Protein AF-A0A7W1HGG9-F1 (afdb_monomer_lite)

Radius of gyration: 18.52 Å; chains: 1; bounding box: 47×34×42 Å

Foldseek 3Di:
DVVLLVVLVVCVVVVVDPPVVSVVCVPDPDNVDDDDPVDDDDPPNPVVVVVVVVVVPPPPADPVQWDDDPQWIKGAAPDADPVRDGIDIDHPDDD

pLDDT: mean 85.1, std 10.65, range [44.28, 96.25]

Secondary structure (DSSP, 8-state):
-HHHHHHHHHHHTTTSS-HHHHHHHHH-SS-SS----S----TT-HHHHHHHHHHHTS-SS-GGGEEEETTEEEEE-SS--TT---EEEE-----

Structure (mmCIF, N/CA/C/O backbone):
data_AF-A0A7W1HGG9-F1
#
_entry.id   AF-A0A7W1HGG9-F1
#
loop_
_atom_site.group_PDB
_atom_site.id
_atom_site.type_symbol
_atom_site.label_atom_id
_atom_site.label_alt_id
_atom_site.label_comp_id
_atom_site.label_asym_id
_atom_site.label_entity_id
_atom_site.label_seq_id
_atom_site.pdbx_PDB_ins_code
_atom_site.Cartn_x
_atom_site.Cartn_y
_atom_site.Cartn_z
_atom_site.occupancy
_atom_site.B_iso_or_equiv
_atom_site.auth_seq_id
_atom_site.auth_comp_id
_atom_site.auth_asym_id
_atom_site.auth_atom_id
_atom_site.pdbx_PDB_model_num
ATOM 1 N N . MET A 1 1 ? 20.517 -0.374 -0.347 1.00 51.34 1 MET A N 1
ATOM 2 C CA . MET A 1 1 ? 20.646 1.097 -0.168 1.00 51.34 1 MET A CA 1
ATOM 3 C C . MET A 1 1 ? 20.755 1.935 -1.465 1.00 51.34 1 MET A C 1
ATOM 5 O O . MET A 1 1 ? 20.676 3.152 -1.374 1.00 51.34 1 MET A O 1
ATOM 9 N N . LYS A 1 2 ? 20.891 1.357 -2.680 1.00 59.16 2 LYS A N 1
ATOM 10 C CA . LYS A 1 2 ? 20.918 2.133 -3.953 1.00 59.16 2 LYS A CA 1
ATOM 11 C C . LYS A 1 2 ? 19.528 2.455 -4.543 1.00 59.16 2 LYS A C 1
ATOM 13 O O . LYS A 1 2 ? 19.402 3.397 -5.320 1.00 59.16 2 LYS A O 1
ATOM 18 N N . SER A 1 3 ? 18.488 1.709 -4.166 1.00 69.81 3 SER A N 1
ATOM 19 C CA . SER A 1 3 ? 17.138 1.835 -4.741 1.00 69.81 3 SER A CA 1
ATOM 20 C C . SER A 1 3 ? 16.389 3.089 -4.258 1.00 69.81 3 SER A C 1
ATOM 22 O O . SER A 1 3 ? 15.844 3.812 -5.085 1.00 69.81 3 SER A O 1
ATOM 24 N N . LYS A 1 4 ? 16.460 3.423 -2.956 1.00 75.62 4 LYS A N 1
ATOM 25 C CA . LYS A 1 4 ? 15.813 4.608 -2.341 1.00 75.62 4 LYS A CA 1
ATOM 26 C C . LYS A 1 4 ? 16.190 5.916 -3.047 1.00 75.62 4 LYS A C 1
ATOM 28 O O . LYS A 1 4 ? 15.318 6.640 -3.511 1.00 75.62 4 LYS A O 1
ATOM 33 N N . LYS A 1 5 ? 17.496 6.182 -3.197 1.00 80.56 5 LYS A N 1
ATOM 34 C CA . LYS A 1 5 ? 18.011 7.393 -3.866 1.00 80.56 5 LYS A CA 1
ATOM 35 C C . LYS A 1 5 ? 17.506 7.526 -5.305 1.00 80.56 5 LYS A C 1
ATOM 37 O O . LYS A 1 5 ? 17.173 8.621 -5.740 1.00 80.56 5 LYS A O 1
ATOM 42 N N . ARG A 1 6 ? 17.433 6.413 -6.044 1.00 83.38 6 ARG A N 1
ATOM 43 C CA . ARG A 1 6 ? 16.947 6.409 -7.432 1.00 83.38 6 ARG A CA 1
ATOM 44 C C . ARG A 1 6 ? 15.454 6.709 -7.521 1.00 83.38 6 ARG A C 1
ATOM 46 O O . ARG A 1 6 ? 15.060 7.443 -8.418 1.00 83.38 6 ARG A O 1
ATOM 53 N N . VAL A 1 7 ? 14.656 6.163 -6.606 1.00 82.81 7 VAL A N 1
ATOM 54 C CA . VAL A 1 7 ? 13.209 6.411 -6.556 1.00 82.81 7 VAL A CA 1
ATOM 55 C C . VAL A 1 7 ? 12.905 7.854 -6.175 1.00 82.81 7 VAL A C 1
ATOM 57 O O . VAL A 1 7 ? 12.166 8.512 -6.894 1.00 82.81 7 VAL A O 1
ATOM 60 N N . LEU A 1 8 ? 13.541 8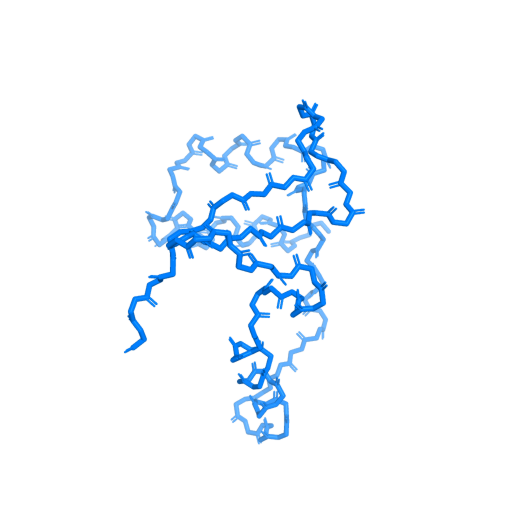.388 -5.130 1.00 85.62 8 LEU A N 1
ATOM 61 C CA . LEU A 1 8 ? 13.324 9.783 -4.732 1.00 85.62 8 LEU A CA 1
ATOM 62 C C . LEU A 1 8 ? 13.774 10.766 -5.821 1.00 85.62 8 LEU A C 1
ATOM 64 O O . LEU A 1 8 ? 13.044 11.694 -6.147 1.00 85.62 8 LEU A O 1
ATOM 68 N N . LYS A 1 9 ? 14.905 10.501 -6.492 1.00 85.38 9 LYS A N 1
ATOM 69 C CA . LYS A 1 9 ? 15.326 11.291 -7.660 1.00 85.38 9 LYS A CA 1
ATOM 70 C C . LYS A 1 9 ? 14.326 11.208 -8.819 1.00 85.38 9 LYS A C 1
ATOM 72 O O . LYS A 1 9 ? 14.156 12.180 -9.547 1.00 85.38 9 LYS A O 1
ATOM 77 N N . TYR A 1 10 ? 13.694 10.052 -9.025 1.00 87.44 10 TYR A N 1
ATOM 78 C CA . TYR A 1 10 ? 12.638 9.909 -10.026 1.00 87.44 10 TYR A CA 1
ATOM 79 C C . TYR A 1 10 ? 11.397 10.727 -9.655 1.00 87.44 10 TYR A C 1
ATOM 81 O O . TYR A 1 10 ? 10.831 11.365 -10.534 1.00 87.44 10 TYR A O 1
ATOM 89 N N . PHE A 1 11 ? 11.011 10.760 -8.379 1.00 87.94 11 PHE A N 1
ATOM 90 C CA . PHE A 1 11 ? 9.885 11.576 -7.922 1.00 87.94 11 PHE A CA 1
ATOM 91 C C . PHE A 1 11 ? 10.149 13.077 -8.058 1.00 87.94 11 PHE A C 1
ATOM 93 O O . PHE A 1 11 ? 9.271 13.785 -8.538 1.00 87.94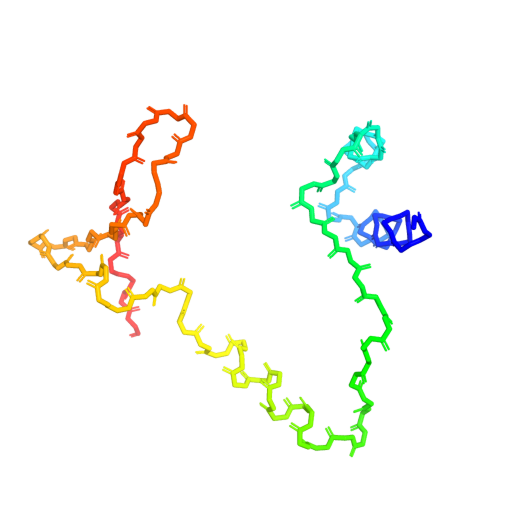 11 PHE A O 1
ATOM 100 N N . GLY A 1 12 ? 11.365 13.540 -7.749 1.00 87.69 12 GLY A N 1
ATOM 101 C CA . GLY A 1 12 ? 11.760 14.933 -7.990 1.00 87.69 12 GLY A CA 1
ATOM 102 C C . GLY A 1 12 ? 11.714 15.302 -9.471 1.00 87.69 12 GLY A C 1
ATOM 103 O O . GLY A 1 12 ? 11.159 16.322 -9.838 1.00 87.69 12 GLY A O 1
ATOM 104 N N . LYS A 1 13 ? 12.171 14.410 -10.363 1.00 89.81 13 LYS A N 1
ATOM 105 C CA . LYS A 1 13 ? 12.031 14.603 -11.822 1.00 89.81 13 LYS A CA 1
ATOM 106 C C . LYS A 1 13 ? 10.582 14.659 -12.325 1.00 89.81 13 LYS A C 1
ATOM 108 O O . LYS A 1 13 ? 10.372 14.980 -13.492 1.00 89.81 13 LYS A O 1
ATOM 113 N N . ARG A 1 14 ? 9.614 14.225 -11.519 1.00 92.25 14 ARG A N 1
ATOM 114 C CA . ARG A 1 14 ? 8.182 14.224 -11.843 1.00 92.25 14 ARG A CA 1
ATOM 115 C C . ARG A 1 14 ? 7.425 15.339 -11.119 1.00 92.25 14 ARG A C 1
ATOM 117 O O . ARG A 1 14 ? 6.204 15.354 -11.217 1.00 92.25 14 ARG A O 1
ATOM 124 N N . ASP A 1 15 ? 8.132 16.202 -10.386 1.00 87.62 15 ASP A N 1
ATOM 125 C CA . ASP A 1 15 ? 7.569 17.264 -9.546 1.00 87.62 15 ASP A CA 1
ATOM 126 C C . ASP A 1 15 ? 6.535 16.747 -8.527 1.00 87.62 15 ASP A C 1
ATOM 128 O O . ASP A 1 15 ? 5.602 17.443 -8.140 1.00 87.62 15 ASP A O 1
ATOM 132 N N . TRP A 1 16 ? 6.682 15.491 -8.086 1.00 87.69 16 TRP A N 1
ATOM 133 C CA . TRP A 1 16 ? 5.814 14.896 -7.059 1.00 87.69 16 TRP A CA 1
ATOM 134 C C . TRP A 1 16 ? 6.243 15.268 -5.638 1.00 87.69 16 TRP A C 1
ATOM 136 O O . TRP 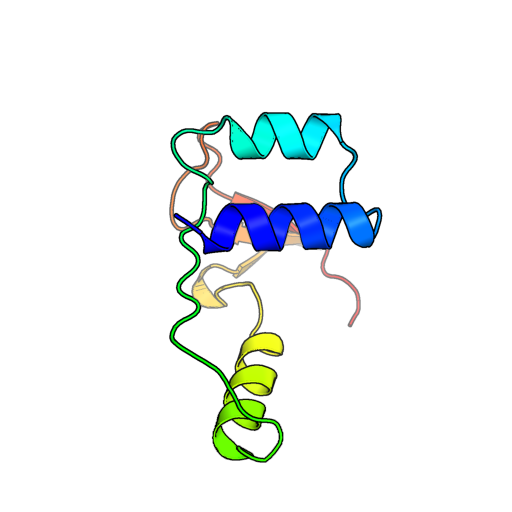A 1 16 ? 5.429 15.226 -4.721 1.00 87.69 16 TRP A O 1
ATOM 146 N N . PHE A 1 17 ? 7.521 15.607 -5.463 1.00 86.38 17 PHE A N 1
ATOM 147 C CA . PHE A 1 17 ? 8.098 16.121 -4.226 1.00 86.38 17 PHE A CA 1
ATOM 148 C C . PHE A 1 17 ? 9.080 17.237 -4.570 1.00 86.38 17 PHE A C 1
ATOM 150 O O . PHE A 1 17 ? 9.798 17.129 -5.568 1.00 86.38 17 PHE A O 1
ATOM 157 N N . ASP A 1 18 ? 9.124 18.269 -3.733 1.00 89.25 18 ASP A N 1
ATOM 158 C CA . ASP A 1 18 ? 10.139 19.313 -3.810 1.00 89.25 18 ASP A CA 1
ATOM 159 C C . ASP A 1 18 ? 11.505 18.812 -3.307 1.00 89.25 18 ASP A C 1
ATOM 161 O O . ASP A 1 18 ? 11.655 17.718 -2.745 1.00 89.25 18 ASP A O 1
ATOM 165 N N . GLU A 1 19 ? 12.538 19.609 -3.573 1.00 86.25 19 GLU A N 1
ATOM 166 C CA . GLU A 1 19 ? 13.922 19.249 -3.265 1.00 86.25 19 GLU A CA 1
ATOM 167 C C . GLU A 1 19 ? 14.144 19.105 -1.749 1.00 86.25 19 GLU A C 1
ATOM 169 O O . GLU A 1 19 ? 14.801 18.160 -1.305 1.00 86.25 19 GLU A O 1
ATOM 174 N N . GLU A 1 20 ? 13.486 19.947 -0.949 1.00 89.62 20 GLU A N 1
ATOM 175 C CA . GLU A 1 20 ? 13.541 19.910 0.514 1.00 89.62 20 GLU A CA 1
ATOM 176 C C . GLU A 1 20 ? 12.911 18.625 1.088 1.00 89.62 20 GLU A C 1
ATOM 178 O O . GLU A 1 20 ? 13.507 17.953 1.941 1.00 89.62 20 GLU A O 1
ATOM 183 N N . ALA A 1 21 ? 11.743 18.202 0.590 1.00 86.56 21 ALA A N 1
ATOM 184 C CA . ALA A 1 21 ? 11.120 16.942 0.989 1.00 86.56 21 ALA A CA 1
ATOM 185 C C . ALA A 1 21 ? 11.985 15.739 0.602 1.00 86.56 21 ALA A C 1
ATOM 187 O O . ALA A 1 21 ? 12.089 14.782 1.377 1.00 86.56 21 ALA A O 1
ATOM 188 N N . ILE A 1 22 ? 12.641 15.776 -0.561 1.00 87.12 22 ILE A N 1
ATOM 189 C CA . ILE A 1 22 ? 13.551 14.711 -0.997 1.00 87.12 22 ILE A CA 1
ATOM 190 C C . ILE A 1 22 ? 14.765 14.609 -0.072 1.00 87.12 22 ILE A C 1
ATOM 192 O O . ILE A 1 22 ? 15.099 13.498 0.355 1.00 87.12 22 ILE A O 1
ATOM 196 N N . GLU A 1 23 ? 15.411 15.723 0.269 1.00 87.75 23 GLU A N 1
ATOM 197 C CA . GLU A 1 23 ? 16.551 15.743 1.193 1.00 87.75 23 GLU A CA 1
ATOM 198 C C . GLU A 1 23 ? 16.167 15.219 2.576 1.00 87.75 23 GLU A C 1
ATOM 200 O O . GLU A 1 23 ? 16.832 14.330 3.122 1.00 87.75 23 GLU A O 1
ATOM 205 N N . LYS A 1 24 ? 15.028 15.671 3.102 1.00 87.25 24 LYS A N 1
ATOM 206 C CA . LYS A 1 24 ? 14.487 15.201 4.379 1.00 87.25 24 LYS A CA 1
ATOM 207 C C . LYS A 1 24 ? 14.197 13.699 4.360 1.00 87.25 24 LYS A C 1
ATOM 209 O O . LYS A 1 24 ? 14.591 12.975 5.274 1.00 87.25 24 LYS A O 1
ATOM 214 N N . MET A 1 25 ? 13.576 13.190 3.295 1.00 83.88 25 MET A N 1
ATOM 215 C CA . MET A 1 25 ? 13.321 11.755 3.131 1.00 83.88 25 MET A CA 1
ATOM 216 C C . MET A 1 25 ? 14.610 10.942 2.996 1.00 83.88 25 MET A C 1
ATOM 218 O O . MET A 1 25 ? 14.666 9.792 3.445 1.00 83.88 25 MET A O 1
ATOM 222 N N . LEU A 1 26 ? 15.655 11.499 2.379 1.00 83.94 26 LEU A N 1
ATOM 223 C CA . LEU A 1 26 ? 16.969 10.868 2.281 1.00 83.94 26 LEU A CA 1
ATOM 224 C C . LEU A 1 26 ? 17.653 10.753 3.642 1.00 83.94 26 LEU A C 1
ATOM 226 O O . LEU A 1 26 ? 18.241 9.698 3.893 1.00 83.94 26 LEU A O 1
ATOM 230 N N . ALA A 1 27 ? 17.503 11.764 4.500 1.00 85.81 27 ALA A N 1
ATOM 231 C CA . ALA A 1 27 ? 18.046 11.805 5.856 1.00 85.81 27 ALA A CA 1
ATOM 232 C C . ALA A 1 27 ? 17.378 10.815 6.828 1.00 85.81 27 ALA A C 1
ATOM 234 O O . ALA A 1 27 ? 17.978 10.470 7.842 1.00 85.81 27 ALA A O 1
ATOM 235 N N . TYR A 1 28 ? 16.175 10.309 6.525 1.00 82.12 28 TYR A N 1
ATOM 236 C CA . TYR A 1 28 ? 15.544 9.281 7.356 1.00 82.12 28 TYR A CA 1
ATOM 237 C C . TYR A 1 28 ? 16.384 8.003 7.408 1.00 82.12 28 TYR A C 1
ATOM 239 O O . TYR A 1 28 ? 16.562 7.326 6.385 1.00 82.12 28 TYR A O 1
ATOM 247 N N . GLU A 1 29 ? 16.815 7.660 8.622 1.00 71.69 29 GLU A N 1
ATOM 248 C CA . GLU A 1 29 ? 17.534 6.428 8.953 1.00 71.69 29 GLU A CA 1
ATOM 249 C C . GLU A 1 29 ? 16.737 5.191 8.506 1.00 71.69 29 GLU A C 1
ATOM 251 O O . GLU A 1 29 ? 17.280 4.286 7.876 1.00 71.69 29 GLU A O 1
ATOM 256 N N . ASN A 1 30 ? 15.411 5.234 8.684 1.00 68.50 30 ASN A N 1
ATOM 257 C CA . ASN A 1 30 ? 14.464 4.260 8.149 1.00 68.50 30 ASN A CA 1
ATOM 258 C C . ASN A 1 30 ? 13.477 4.961 7.208 1.00 68.50 30 ASN A C 1
ATOM 260 O O . ASN A 1 30 ? 12.675 5.782 7.639 1.00 68.50 30 ASN A O 1
ATOM 264 N N . SER A 1 31 ? 13.484 4.625 5.914 1.00 64.38 31 SER A N 1
ATOM 265 C CA . SER A 1 31 ? 12.624 5.260 4.895 1.00 64.38 31 SER A CA 1
ATOM 266 C C . SER A 1 31 ? 11.125 4.969 5.021 1.00 64.38 31 SER A C 1
ATOM 268 O O . SER A 1 31 ? 10.370 5.341 4.132 1.00 64.38 31 SER A O 1
ATOM 270 N N . GLY A 1 32 ? 10.684 4.256 6.060 1.00 64.62 32 GLY A N 1
ATOM 271 C CA . GLY A 1 32 ? 9.300 3.791 6.207 1.00 64.62 32 GLY A CA 1
ATOM 272 C C . GLY A 1 32 ? 8.897 2.672 5.234 1.00 64.62 32 GLY A C 1
ATOM 273 O O . GLY A 1 32 ? 7.860 2.048 5.421 1.00 64.62 32 GLY A O 1
ATOM 274 N N . PHE A 1 33 ? 9.722 2.368 4.229 1.00 63.72 33 PHE A N 1
ATOM 275 C CA . PHE A 1 33 ? 9.545 1.240 3.319 1.00 63.72 33 PHE A CA 1
ATOM 276 C C . PHE A 1 33 ? 10.897 0.671 2.882 1.00 63.72 33 PHE A C 1
ATOM 278 O O . PHE A 1 33 ? 11.868 1.410 2.691 1.00 63.72 33 PHE A O 1
ATOM 285 N N . SER A 1 34 ? 10.946 -0.648 2.693 1.00 65.25 34 SER A N 1
ATOM 286 C CA . SER A 1 34 ? 12.056 -1.338 2.034 1.00 65.25 34 SER A CA 1
ATOM 287 C C . SER A 1 34 ? 11.672 -1.596 0.586 1.00 65.25 34 SER A C 1
ATOM 289 O O . SER A 1 34 ? 10.636 -2.196 0.319 1.00 65.25 34 SER A O 1
ATOM 291 N N . LEU A 1 35 ? 12.495 -1.127 -0.352 1.00 67.25 35 LEU A N 1
ATOM 292 C CA . LEU A 1 35 ? 12.285 -1.374 -1.774 1.00 67.25 35 LEU A CA 1
ATOM 293 C C . LEU A 1 35 ? 13.236 -2.466 -2.255 1.00 67.25 35 LEU A C 1
ATOM 295 O O . LEU A 1 35 ? 14.413 -2.191 -2.524 1.00 67.25 35 LEU A O 1
ATOM 299 N N . ASP A 1 36 ? 12.709 -3.679 -2.387 1.00 71.06 36 ASP A N 1
ATOM 300 C CA . ASP A 1 36 ? 13.361 -4.731 -3.151 1.00 71.06 36 ASP A CA 1
ATOM 301 C C . ASP A 1 36 ? 13.011 -4.575 -4.635 1.00 71.06 36 ASP A C 1
ATOM 303 O O . ASP A 1 36 ? 11.854 -4.653 -5.036 1.00 71.06 36 ASP A O 1
ATOM 307 N N . ALA A 1 37 ? 14.032 -4.301 -5.443 1.00 69.81 37 ALA A N 1
ATOM 308 C CA . ALA A 1 37 ? 13.902 -4.139 -6.889 1.00 69.81 37 ALA A CA 1
ATOM 309 C C . ALA A 1 37 ? 14.388 -5.383 -7.654 1.00 69.81 37 ALA A C 1
ATOM 311 O O . ALA A 1 37 ? 14.598 -5.302 -8.865 1.00 69.81 37 ALA A O 1
ATOM 312 N N . SER A 1 38 ? 14.624 -6.500 -6.952 1.00 75.19 38 SER A N 1
ATOM 313 C CA . SER A 1 38 ? 15.005 -7.779 -7.557 1.00 75.19 38 SER A CA 1
ATOM 314 C C . SER A 1 38 ? 13.853 -8.414 -8.344 1.00 75.19 38 SER A C 1
ATOM 316 O O . SER A 1 38 ? 14.083 -9.077 -9.353 1.00 75.19 38 SER A O 1
ATOM 318 N N . VAL A 1 39 ? 12.611 -8.144 -7.9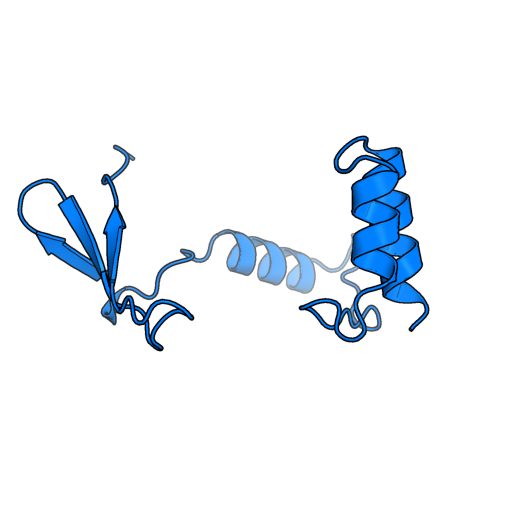36 1.00 77.88 39 VAL A N 1
ATOM 319 C CA . VAL A 1 39 ? 11.402 -8.611 -8.615 1.00 77.88 39 VAL A CA 1
ATOM 320 C C . VAL A 1 39 ? 11.017 -7.620 -9.711 1.00 77.88 39 VAL A C 1
ATOM 322 O O . VAL A 1 39 ? 10.730 -6.451 -9.450 1.00 77.88 39 VAL A O 1
ATOM 325 N N . ARG A 1 40 ? 10.986 -8.094 -10.957 1.00 84.75 40 ARG A N 1
ATOM 326 C CA . ARG A 1 40 ? 10.536 -7.334 -12.126 1.00 84.75 40 ARG A CA 1
ATOM 327 C C . ARG A 1 40 ? 9.500 -8.145 -12.890 1.00 84.75 40 ARG A C 1
ATOM 329 O O . ARG A 1 40 ? 9.709 -9.325 -13.136 1.00 84.75 40 ARG A O 1
ATOM 336 N N . ILE A 1 41 ? 8.427 -7.480 -13.305 1.00 89.19 41 ILE A N 1
ATOM 337 C CA . ILE A 1 41 ? 7.453 -8.026 -14.252 1.00 89.19 41 ILE A CA 1
ATOM 338 C C . ILE A 1 41 ? 7.820 -7.480 -15.630 1.00 89.19 41 ILE A C 1
ATOM 340 O O . ILE A 1 41 ? 7.930 -6.265 -15.814 1.00 89.19 41 ILE A O 1
ATOM 344 N N . HIS A 1 42 ? 8.082 -8.374 -16.577 1.00 92.31 42 HIS A N 1
ATOM 345 C CA . HIS A 1 42 ? 8.395 -7.996 -17.952 1.00 92.31 42 HIS A CA 1
ATOM 346 C C . HIS A 1 42 ? 7.119 -7.662 -18.731 1.00 92.31 42 HIS A C 1
ATOM 348 O O . HIS A 1 42 ? 6.041 -8.149 -18.410 1.00 92.31 42 HIS A O 1
ATOM 354 N N . SER A 1 43 ? 7.225 -6.855 -19.791 1.00 90.94 43 SER A N 1
ATOM 355 C CA . SER A 1 43 ? 6.055 -6.460 -20.594 1.00 90.94 43 SER A CA 1
ATOM 356 C C . SER A 1 43 ? 5.378 -7.632 -21.314 1.00 90.94 43 SER A C 1
ATOM 358 O O . SER A 1 43 ? 4.194 -7.554 -21.631 1.00 90.94 43 SER A O 1
ATOM 360 N N . TRP A 1 44 ? 6.115 -8.714 -21.566 1.00 94.19 44 TRP A N 1
ATOM 361 C CA . TRP A 1 44 ? 5.605 -9.944 -22.175 1.00 94.19 44 TRP A CA 1
ATOM 362 C C . TRP A 1 44 ? 5.131 -10.990 -21.155 1.00 94.19 44 TRP A C 1
ATOM 364 O O . TRP A 1 44 ? 4.546 -11.994 -21.549 1.00 94.19 44 TRP A O 1
ATOM 374 N N . ASP A 1 45 ? 5.363 -10.774 -19.858 1.00 95.81 45 ASP A N 1
ATOM 375 C CA . ASP A 1 45 ? 4.927 -11.678 -18.791 1.00 95.81 45 ASP A CA 1
ATOM 376 C C . ASP A 1 45 ? 3.446 -11.426 -18.468 1.00 95.81 45 ASP A C 1
ATOM 378 O O . ASP A 1 45 ? 3.094 -10.586 -17.636 1.00 95.81 45 ASP A O 1
ATOM 382 N N . ARG A 1 46 ? 2.562 -12.120 -19.194 1.00 96.12 46 ARG A N 1
ATOM 383 C CA . ARG A 1 46 ? 1.108 -11.947 -19.073 1.00 96.12 46 ARG A CA 1
ATOM 384 C C . ARG A 1 46 ? 0.590 -12.335 -17.692 1.00 96.12 46 ARG A C 1
ATOM 386 O O . ARG A 1 46 ? -0.228 -11.595 -17.149 1.00 96.12 46 ARG A O 1
ATOM 393 N N . ASP A 1 47 ? 1.113 -13.409 -17.112 1.00 96.25 47 ASP A N 1
ATOM 394 C CA . ASP A 1 47 ? 0.699 -13.897 -15.795 1.00 96.25 47 ASP A CA 1
ATOM 395 C C . ASP A 1 47 ? 1.134 -12.926 -14.689 1.00 96.25 47 ASP A C 1
ATOM 397 O O . ASP A 1 47 ? 0.359 -12.584 -13.788 1.00 96.25 47 ASP A O 1
ATOM 401 N N . GLY A 1 48 ? 2.361 -12.403 -14.781 1.00 94.75 48 GLY A N 1
ATOM 402 C CA . GLY A 1 48 ? 2.867 -11.378 -13.874 1.00 94.75 48 GLY A CA 1
ATOM 403 C C . GLY A 1 48 ? 2.050 -10.087 -13.936 1.00 94.75 48 GLY A C 1
ATOM 404 O O . GLY A 1 48 ? 1.682 -9.540 -12.891 1.00 94.75 48 GLY A O 1
ATOM 405 N N . LEU A 1 49 ? 1.723 -9.614 -15.143 1.00 95.56 49 LEU A N 1
ATOM 406 C CA . LEU A 1 49 ? 0.891 -8.424 -15.348 1.00 95.56 49 LEU A CA 1
ATOM 407 C C . LEU A 1 49 ? -0.538 -8.621 -14.836 1.00 95.56 49 LEU A C 1
ATOM 409 O O . LEU A 1 49 ? -1.075 -7.729 -14.180 1.00 95.56 49 LEU A O 1
ATOM 413 N N . GLU A 1 50 ? -1.147 -9.781 -15.080 1.00 95.81 50 GLU A N 1
ATOM 414 C CA . GLU A 1 50 ? -2.470 -10.104 -14.548 1.00 95.81 50 GLU A CA 1
ATOM 415 C C . GLU A 1 50 ? -2.466 -10.069 -13.019 1.00 95.81 50 GLU A C 1
ATOM 417 O O . GLU A 1 50 ? -3.323 -9.426 -12.406 1.00 95.81 50 GLU A O 1
ATOM 422 N N . ARG A 1 51 ? -1.468 -10.696 -12.387 1.00 94.75 51 ARG A N 1
ATOM 423 C CA . ARG A 1 51 ? -1.318 -10.669 -10.929 1.00 94.75 51 ARG A CA 1
ATOM 424 C C . ARG A 1 51 ? -1.188 -9.242 -10.400 1.00 94.75 51 ARG A C 1
ATOM 426 O O . ARG A 1 51 ? -1.790 -8.926 -9.374 1.00 94.75 51 ARG A O 1
ATOM 433 N N . LEU A 1 52 ? -0.442 -8.381 -11.093 1.00 91.75 52 LEU A N 1
ATOM 434 C CA . LEU A 1 52 ? -0.300 -6.971 -10.729 1.00 91.75 52 LEU A CA 1
ATOM 435 C C . LEU A 1 52 ? -1.635 -6.222 -10.825 1.00 91.75 52 LEU A C 1
ATOM 437 O O . LEU A 1 52 ? -2.002 -5.520 -9.888 1.00 91.75 52 LEU A O 1
ATOM 441 N N . ILE A 1 53 ? -2.386 -6.398 -11.913 1.00 92.69 53 ILE A N 1
ATOM 442 C CA . ILE A 1 53 ? -3.690 -5.744 -12.094 1.00 92.69 53 ILE A CA 1
ATOM 443 C C . ILE A 1 53 ? -4.683 -6.217 -11.028 1.00 92.69 53 ILE A C 1
ATOM 445 O O . ILE A 1 53 ? -5.346 -5.391 -10.404 1.00 92.69 53 ILE A O 1
ATOM 449 N N . ARG A 1 54 ? -4.747 -7.527 -10.754 1.00 92.19 54 ARG A N 1
ATOM 450 C CA . ARG A 1 54 ? -5.584 -8.085 -9.678 1.00 92.19 54 ARG A CA 1
ATOM 451 C C . ARG A 1 54 ? -5.209 -7.519 -8.313 1.00 92.19 54 ARG A C 1
ATOM 453 O O . ARG A 1 54 ? -6.092 -7.249 -7.507 1.00 92.19 54 ARG A O 1
ATOM 460 N N . TYR A 1 55 ? -3.914 -7.329 -8.059 1.00 88.94 55 TYR A N 1
ATOM 461 C CA . TYR A 1 55 ? -3.442 -6.691 -6.836 1.00 88.94 55 TYR A CA 1
ATOM 462 C C . TYR A 1 55 ? -3.904 -5.230 -6.747 1.00 88.94 55 TYR A C 1
ATOM 464 O O . TYR A 1 55 ? -4.448 -4.842 -5.719 1.00 88.94 55 TYR A O 1
ATOM 472 N N . CYS A 1 56 ? -3.762 -4.444 -7.820 1.00 86.94 56 CYS A N 1
ATOM 473 C CA . CYS A 1 56 ? -4.222 -3.051 -7.858 1.00 86.94 56 CYS A CA 1
ATOM 474 C C . CYS A 1 56 ? -5.745 -2.911 -7.726 1.00 86.94 56 CYS A C 1
ATOM 476 O O . CYS A 1 56 ? -6.217 -1.912 -7.196 1.00 86.94 56 CYS A O 1
ATO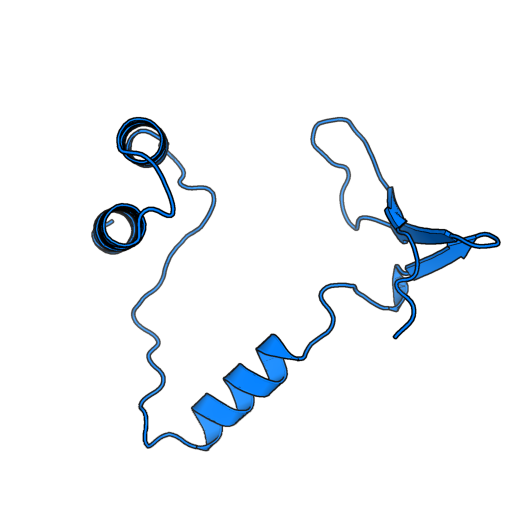M 478 N N . ALA A 1 57 ? -6.508 -3.898 -8.199 1.00 87.31 57 ALA A N 1
ATOM 479 C CA . ALA A 1 57 ? -7.963 -3.934 -8.074 1.00 87.31 57 ALA A CA 1
ATOM 480 C C . ALA A 1 57 ? -8.447 -4.457 -6.709 1.00 87.31 57 ALA A C 1
ATOM 482 O O . ALA A 1 57 ? -9.646 -4.419 -6.429 1.00 87.31 57 ALA A O 1
ATOM 483 N N . ARG A 1 58 ? -7.552 -4.973 -5.853 1.00 86.00 58 ARG A N 1
ATOM 484 C CA . ARG A 1 58 ? -7.933 -5.455 -4.524 1.00 86.00 58 ARG A CA 1
ATOM 485 C C . ARG A 1 58 ? -8.349 -4.256 -3.664 1.00 86.00 58 ARG A C 1
ATOM 487 O O . ARG A 1 58 ? -7.563 -3.317 -3.542 1.00 86.00 58 ARG A O 1
ATOM 494 N N . PRO A 1 59 ? -9.530 -4.287 -3.019 1.00 81.06 59 PRO A N 1
ATOM 495 C CA . PRO A 1 59 ? -9.924 -3.229 -2.101 1.00 81.06 59 PRO A CA 1
ATOM 496 C C . PRO A 1 59 ? -8.853 -3.009 -1.031 1.00 81.06 59 PRO A C 1
ATOM 498 O O . PRO A 1 59 ? -8.372 -3.963 -0.416 1.00 81.06 59 PRO A O 1
ATOM 501 N N . CYS A 1 60 ? -8.510 -1.745 -0.779 1.00 81.00 60 CYS A N 1
ATOM 502 C CA . CYS A 1 60 ? -7.544 -1.360 0.255 1.00 81.00 60 CYS A CA 1
ATOM 503 C C . CYS A 1 60 ? -8.023 -1.696 1.681 1.00 81.00 60 CYS A C 1
ATOM 505 O O . CYS A 1 60 ? -7.249 -1.596 2.633 1.00 81.00 60 CYS A O 1
ATOM 507 N N . PHE A 1 61 ? -9.293 -2.084 1.834 1.00 85.19 61 PHE A N 1
ATOM 508 C CA . PHE A 1 61 ? -9.924 -2.409 3.105 1.00 85.19 61 PHE A CA 1
ATOM 509 C C . PHE A 1 61 ? -10.175 -3.910 3.237 1.00 85.19 61 PHE A C 1
ATOM 511 O O . PHE A 1 61 ? -10.723 -4.551 2.341 1.00 85.19 61 PHE A O 1
ATOM 518 N N . ALA A 1 62 ? -9.827 -4.454 4.402 1.00 87.69 62 ALA A N 1
ATOM 519 C CA . ALA A 1 62 ? -10.257 -5.782 4.813 1.00 87.69 62 ALA A CA 1
ATOM 520 C C . ALA A 1 62 ? -11.760 -5.751 5.145 1.00 87.69 62 ALA A C 1
ATOM 522 O O . ALA A 1 62 ? -12.179 -5.059 6.078 1.00 87.69 62 ALA A O 1
ATOM 523 N N . SER A 1 63 ? -12.575 -6.477 4.378 1.00 87.94 63 SER A N 1
ATOM 524 C CA . SER A 1 63 ? -14.041 -6.485 4.505 1.00 87.94 63 SER A CA 1
ATOM 525 C C . SER A 1 63 ? -14.526 -6.834 5.916 1.00 87.94 63 SER A C 1
ATOM 527 O O . SER A 1 63 ? -15.488 -6.256 6.413 1.00 87.94 63 SER A O 1
ATOM 529 N N . GLU A 1 64 ? -13.822 -7.726 6.610 1.00 91.56 64 GLU A N 1
ATOM 530 C CA . GLU A 1 64 ? -14.129 -8.174 7.967 1.00 91.56 64 GLU A CA 1
ATOM 531 C C . GLU A 1 64 ? -14.001 -7.066 9.023 1.00 91.56 64 GLU A C 1
ATOM 533 O O . GLU A 1 64 ? -14.625 -7.160 10.083 1.00 91.56 64 GLU A O 1
ATOM 538 N N . ASN A 1 65 ? -13.250 -6.002 8.725 1.00 93.56 65 ASN A N 1
ATOM 539 C CA . ASN A 1 65 ? -13.049 -4.835 9.586 1.00 93.56 65 ASN A CA 1
ATOM 540 C C . ASN A 1 65 ? -13.976 -3.660 9.239 1.00 93.56 65 ASN A C 1
ATOM 542 O O . ASN A 1 65 ? -13.948 -2.640 9.929 1.00 93.56 65 ASN A O 1
ATOM 546 N N . LEU A 1 66 ? -14.786 -3.795 8.192 1.00 92.38 66 LEU A N 1
ATOM 547 C CA . LEU A 1 66 ? -15.701 -2.773 7.707 1.00 92.38 66 LEU A CA 1
ATOM 548 C C . LEU A 1 66 ? -17.086 -2.954 8.349 1.00 92.38 66 LEU A C 1
ATOM 550 O O . LEU A 1 66 ? -17.616 -4.068 8.400 1.00 92.38 66 LEU A O 1
ATOM 554 N N . ARG A 1 67 ? -17.688 -1.882 8.864 1.00 92.94 67 ARG A N 1
ATOM 555 C CA . ARG A 1 67 ? -19.031 -1.894 9.467 1.00 92.94 67 ARG A CA 1
ATOM 556 C C . ARG A 1 67 ? -19.809 -0.655 9.052 1.00 92.94 67 ARG A C 1
ATOM 558 O O . ARG A 1 67 ? -19.269 0.444 9.068 1.00 92.94 67 ARG A O 1
ATOM 565 N N . TRP A 1 68 ? -21.085 -0.825 8.734 1.00 93.12 68 TRP A N 1
ATOM 566 C CA . TRP A 1 68 ? -21.994 0.301 8.545 1.00 93.12 68 TRP A CA 1
ATOM 567 C C . TRP A 1 68 ? -22.350 0.940 9.890 1.00 93.12 68 TRP A C 1
ATOM 569 O O . TRP A 1 68 ? -22.566 0.237 10.876 1.00 93.12 68 TRP A O 1
ATOM 579 N N . ASN A 1 69 ? -22.426 2.268 9.918 1.00 92.12 69 ASN A N 1
ATOM 580 C CA . ASN A 1 69 ? -22.907 3.059 11.045 1.00 92.12 69 ASN A CA 1
ATOM 581 C C . ASN A 1 69 ? -23.802 4.199 10.533 1.00 92.12 69 ASN A C 1
ATOM 583 O O . ASN A 1 69 ? -23.347 5.320 10.287 1.00 92.12 69 ASN A O 1
ATOM 587 N N . GLY A 1 70 ? -25.085 3.893 10.323 1.00 90.88 70 GLY A N 1
ATOM 588 C CA . GLY A 1 70 ? -26.017 4.808 9.663 1.00 90.88 70 GLY A CA 1
ATOM 589 C C . GLY A 1 70 ? -25.565 5.111 8.233 1.00 90.88 70 GLY A C 1
ATOM 590 O O . GLY A 1 70 ? -25.315 4.191 7.460 1.00 90.88 70 GLY A O 1
ATOM 591 N N . ARG A 1 71 ? -25.420 6.399 7.896 1.00 90.81 71 ARG A N 1
ATOM 592 C CA . ARG A 1 71 ? -24.910 6.844 6.584 1.00 90.81 71 ARG A CA 1
ATOM 593 C C . ARG A 1 71 ? -23.396 6.687 6.403 1.00 90.81 71 ARG A C 1
ATOM 595 O O . ARG A 1 71 ? -22.882 6.976 5.332 1.00 90.81 71 ARG A O 1
ATOM 602 N N . TRP A 1 72 ? -22.680 6.319 7.461 1.00 91.25 72 TRP A N 1
ATOM 603 C CA . TRP A 1 72 ? -21.224 6.268 7.475 1.00 91.25 72 TRP A CA 1
ATOM 604 C C . TRP A 1 72 ? -20.721 4.835 7.448 1.00 91.25 72 TRP A C 1
ATOM 606 O O . TRP A 1 72 ? -21.407 3.900 7.867 1.00 91.25 72 TRP A O 1
ATOM 616 N N . LEU A 1 73 ? -19.471 4.680 7.033 1.00 92.50 73 LEU A N 1
ATOM 617 C CA . LEU A 1 73 ? -18.764 3.414 7.058 1.00 92.50 73 LEU A 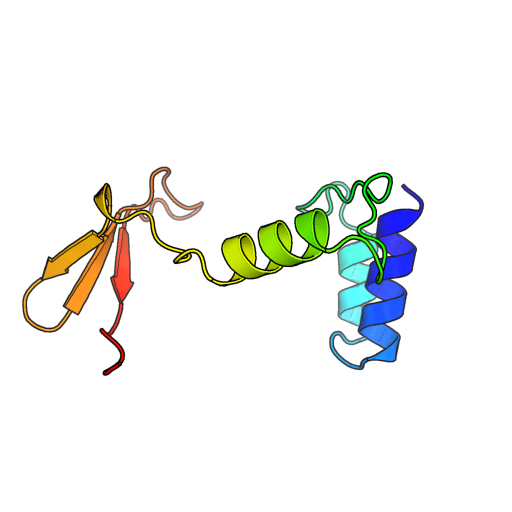CA 1
ATOM 618 C C . LEU A 1 73 ? -17.606 3.513 8.054 1.00 92.50 73 LEU A C 1
ATOM 620 O O . LEU A 1 73 ? -16.779 4.414 7.973 1.00 92.50 73 LEU A O 1
ATOM 624 N N . ILE A 1 74 ? -17.545 2.607 9.023 1.00 94.19 74 ILE A N 1
ATOM 625 C CA . ILE A 1 74 ? -16.462 2.532 10.004 1.00 94.19 74 ILE A CA 1
ATOM 626 C C . ILE A 1 74 ? -15.511 1.416 9.590 1.00 94.19 74 ILE A C 1
ATOM 628 O O . ILE A 1 74 ? -15.927 0.271 9.411 1.00 94.19 74 ILE A O 1
ATOM 632 N N . TYR A 1 75 ? -14.223 1.731 9.496 1.00 93.50 75 TYR A N 1
ATOM 633 C CA . TYR A 1 75 ? -13.165 0.743 9.324 1.00 93.50 75 TYR A CA 1
ATOM 634 C C . TYR A 1 75 ? -12.343 0.620 10.607 1.00 93.50 75 TYR A C 1
ATOM 636 O O . TYR A 1 75 ? -11.715 1.583 11.053 1.00 93.50 75 TYR A O 1
ATOM 644 N N . ARG A 1 76 ? -12.338 -0.572 11.209 1.00 95.50 76 ARG A N 1
ATOM 645 C CA . ARG A 1 76 ? -11.537 -0.873 12.399 1.00 95.50 76 ARG A CA 1
ATOM 646 C C . ARG A 1 76 ? -10.093 -1.171 12.001 1.00 95.50 76 ARG A C 1
ATOM 648 O O . ARG A 1 76 ? -9.827 -2.054 11.190 1.00 95.50 76 ARG A O 1
ATOM 655 N N . LEU A 1 77 ? -9.152 -0.473 12.619 1.00 92.50 77 LEU A N 1
ATOM 656 C CA . LEU A 1 77 ? -7.729 -0.696 12.419 1.00 92.50 77 LEU A CA 1
ATOM 657 C C . LEU A 1 77 ? -7.288 -1.944 13.189 1.00 92.50 77 LEU A C 1
ATOM 659 O O . LEU A 1 77 ? -7.590 -2.097 14.371 1.00 92.50 77 LEU A O 1
ATOM 663 N N . SER A 1 78 ? -6.527 -2.826 12.537 1.00 88.44 78 SER A N 1
ATOM 664 C CA . SER A 1 78 ? -5.975 -4.023 13.192 1.00 88.44 78 SER A CA 1
ATOM 665 C C . SER A 1 78 ? -4.964 -3.690 14.295 1.00 88.44 78 SER A C 1
ATOM 667 O O . SER A 1 78 ? -4.699 -4.522 15.158 1.00 88.44 78 SER A O 1
ATOM 669 N N . LYS A 1 79 ? -4.376 -2.489 14.255 1.00 89.81 79 LYS A N 1
ATOM 670 C CA . LYS A 1 79 ? -3.472 -1.950 15.275 1.00 89.81 79 LYS A CA 1
ATOM 671 C C . LYS A 1 79 ? -3.820 -0.479 15.531 1.00 89.81 79 LYS A C 1
ATOM 673 O O . LYS A 1 79 ? -4.173 0.204 14.569 1.00 89.81 79 LYS A O 1
ATOM 678 N N . PRO A 1 80 ? -3.697 0.015 16.774 1.00 91.50 80 PRO A N 1
ATOM 679 C CA . PRO A 1 80 ? -3.865 1.433 17.062 1.00 91.50 80 PRO A CA 1
ATOM 680 C C . PRO A 1 80 ? -2.858 2.292 16.288 1.00 91.50 80 PRO A C 1
ATOM 682 O O . PRO A 1 80 ? -1.728 1.863 16.036 1.00 91.50 80 PRO A O 1
ATOM 685 N N . THR A 1 81 ? -3.248 3.513 15.934 1.00 88.56 81 THR A N 1
ATOM 686 C CA . THR A 1 81 ? -2.313 4.525 15.422 1.00 88.56 81 THR A CA 1
ATOM 687 C C . THR A 1 81 ? -1.378 5.019 16.534 1.00 88.56 81 THR A C 1
ATOM 689 O O . THR A 1 81 ? -1.583 4.737 17.714 1.00 88.56 81 THR A O 1
ATOM 692 N N . HIS A 1 82 ? -0.382 5.835 16.175 1.00 86.81 82 HIS A N 1
ATOM 693 C CA . HIS A 1 82 ? 0.480 6.520 17.148 1.00 86.81 82 HIS A CA 1
ATOM 694 C C . HIS A 1 82 ? -0.287 7.435 18.128 1.00 86.81 82 HIS A C 1
ATOM 696 O O . HIS A 1 82 ? 0.225 7.733 19.201 1.00 86.81 82 HIS A O 1
ATOM 702 N N . THR A 1 83 ? -1.511 7.855 17.782 1.00 92.06 83 THR A N 1
ATOM 703 C CA . THR A 1 83 ? -2.411 8.634 18.651 1.00 92.06 83 THR A CA 1
ATOM 704 C C . THR A 1 83 ? -3.388 7.763 19.450 1.00 92.06 83 THR A C 1
ATOM 706 O O . THR A 1 83 ? -4.223 8.292 20.176 1.00 92.06 83 THR A O 1
ATOM 709 N N . GLY A 1 84 ? -3.322 6.433 19.318 1.00 93.12 84 GLY A N 1
ATOM 710 C CA . GLY A 1 84 ? -4.239 5.492 19.969 1.00 93.12 84 GLY A CA 1
ATOM 711 C C . GLY A 1 84 ? -5.572 5.286 19.242 1.00 93.12 84 GLY A C 1
ATOM 712 O O . GLY A 1 84 ? -6.416 4.534 19.724 1.00 93.12 84 GLY A O 1
ATOM 713 N N . GLN A 1 85 ? -5.778 5.902 18.074 1.00 94.06 85 GLN A N 1
ATOM 714 C CA . GLN A 1 85 ? -6.993 5.717 17.277 1.00 94.06 85 GLN A CA 1
ATOM 715 C C . GLN A 1 85 ? -7.106 4.264 16.792 1.00 94.06 85 GLN A C 1
ATOM 717 O O . GLN A 1 85 ? -6.147 3.702 16.266 1.00 94.06 85 GLN A O 1
ATOM 722 N N . THR A 1 86 ? -8.289 3.659 16.937 1.00 95.50 86 THR A N 1
ATOM 723 C CA . THR A 1 86 ? -8.553 2.249 16.582 1.00 95.50 86 THR A CA 1
ATOM 724 C C . THR A 1 86 ? -9.545 2.075 15.434 1.00 95.50 86 THR A C 1
ATOM 726 O O . THR A 1 86 ? -9.748 0.956 14.963 1.00 95.50 86 THR A O 1
ATOM 729 N N . PHE A 1 87 ? -10.154 3.158 14.952 1.00 94.12 87 PHE A N 1
ATOM 730 C CA . PHE A 1 87 ? -11.071 3.138 13.818 1.00 94.12 87 PHE A CA 1
ATOM 731 C C . PHE A 1 87 ? -11.027 4.452 13.039 1.00 94.12 87 PHE A C 1
ATOM 733 O O . PHE A 1 87 ? -10.681 5.501 13.584 1.00 94.12 87 PHE A O 1
ATOM 740 N N . ILE A 1 88 ? -11.411 4.387 11.768 1.00 92.00 88 ILE A N 1
ATOM 741 C CA . ILE A 1 88 ? -11.604 5.543 10.891 1.00 92.00 88 ILE A CA 1
ATOM 742 C C . ILE A 1 88 ? -13.045 5.546 10.376 1.00 92.00 88 ILE A C 1
ATOM 744 O O . ILE A 1 88 ? -13.621 4.485 10.128 1.00 92.00 88 ILE A O 1
ATOM 748 N N . GLN A 1 89 ? -13.625 6.735 10.241 1.00 92.25 89 GLN A N 1
ATOM 749 C CA . GLN A 1 89 ? -14.925 6.935 9.609 1.00 92.25 89 GLN A CA 1
ATOM 750 C C . GLN A 1 89 ? -14.700 7.328 8.151 1.00 92.25 89 GLN A C 1
ATOM 752 O O . GLN A 1 89 ? -13.859 8.174 7.855 1.00 92.25 89 GLN A O 1
ATOM 757 N N . LEU A 1 90 ? -15.444 6.699 7.256 1.00 89.12 90 LEU A N 1
ATOM 758 C CA . LEU A 1 90 ? -15.389 6.890 5.820 1.00 89.12 90 LEU A CA 1
ATOM 759 C C . LEU A 1 90 ? -16.764 7.356 5.343 1.00 89.12 90 LEU A C 1
ATOM 761 O O . LEU A 1 90 ? -17.797 6.869 5.818 1.00 89.12 90 LEU A O 1
ATOM 765 N N . GLU A 1 91 ? -16.766 8.278 4.387 1.00 88.19 91 GLU A N 1
ATOM 766 C CA . GLU A 1 91 ? -17.933 8.503 3.542 1.00 88.19 91 GLU A CA 1
ATOM 767 C C . GLU A 1 91 ? -18.003 7.352 2.543 1.00 88.19 91 GLU A C 1
ATOM 769 O O . GLU A 1 91 ? -17.011 7.089 1.855 1.00 88.19 91 GLU A O 1
ATOM 774 N N . PRO A 1 92 ? -19.127 6.623 2.473 1.00 82.00 92 PRO A N 1
ATOM 775 C CA . PRO A 1 92 ? -19.359 5.729 1.355 1.00 82.00 92 PRO A CA 1
ATOM 776 C C . PRO A 1 92 ? -19.416 6.605 0.101 1.00 82.00 92 PRO A C 1
ATOM 778 O O . PRO A 1 92 ? -20.397 7.318 -0.099 1.00 82.00 92 PRO A O 1
ATOM 781 N N . LEU A 1 93 ? -18.347 6.615 -0.702 1.00 73.00 93 LEU A N 1
ATOM 782 C CA . LEU A 1 93 ? -18.435 7.202 -2.034 1.00 73.00 93 LEU A CA 1
ATOM 783 C C . LEU A 1 93 ? -19.516 6.427 -2.786 1.00 73.00 93 LEU A C 1
ATOM 785 O O . LEU A 1 93 ? -19.495 5.193 -2.795 1.00 73.00 93 LEU A O 1
ATOM 789 N N . GLU A 1 94 ? -20.472 7.150 -3.364 1.00 54.12 94 GLU A N 1
ATOM 790 C CA . GLU A 1 94 ? -21.410 6.561 -4.312 1.00 54.12 94 GLU A CA 1
ATOM 791 C C . GLU A 1 94 ? -20.578 5.940 -5.444 1.00 54.12 94 GLU A C 1
ATOM 793 O O . GLU A 1 94 ? -19.720 6.608 -6.025 1.00 54.12 94 GLU A O 1
ATOM 798 N N . PHE A 1 95 ? -20.732 4.628 -5.634 1.00 44.28 95 PHE A N 1
ATOM 799 C CA . PHE A 1 95 ? -19.988 3.847 -6.622 1.00 44.28 95 PHE A CA 1
ATOM 800 C C . PHE A 1 95 ? -20.443 4.156 -8.047 1.00 44.28 95 PHE A C 1
ATOM 802 O O . PHE A 1 95 ? -21.666 4.344 -8.241 1.00 44.28 95 PHE A O 1
#

Sequence (95 aa):
MKSKKRVLKYFGKRDWFDEEAIEKMLAYENSGFSLDASVRIHSWDRDGLERLIRYCARPCFASENLRWNGRWLIYRLSKPTHTGQTFIQLEPLEF